Protein AF-H6QSI5-F1 (afdb_monomer_lite)

Sequence (113 aa):
MINEFVWVYVDLWNIDLIITFNHHGVSGHPNHRAIASALSQSVHTDPKFPTTMMLRSPGIIEKYSSLLGVPYTLYRHHRDRKSLLPQLARPPGHPSRDKKRLAELAHFKRSSI

Structure (mmCIF, N/CA/C/O backbone):
data_AF-H6QSI5-F1
#
_entry.id   AF-H6QSI5-F1
#
loop_
_atom_site.group_PDB
_atom_site.id
_atom_site.type_symbol
_atom_site.label_atom_id
_atom_site.label_alt_id
_atom_site.label_comp_id
_atom_site.label_asym_id
_atom_site.label_entity_id
_atom_site.label_seq_id
_atom_site.pdbx_PDB_ins_code
_atom_site.Cartn_x
_atom_site.Cartn_y
_atom_site.Cartn_z
_atom_site.occupancy
_atom_site.B_iso_or_equiv
_atom_site.auth_seq_id
_atom_site.auth_comp_id
_atom_site.auth_asym_id
_atom_site.auth_atom_id
_atom_site.pdbx_PDB_model_num
ATOM 1 N N . MET A 1 1 ? -17.585 -3.498 -6.432 1.00 71.94 1 MET A N 1
ATOM 2 C CA . MET A 1 1 ? -16.712 -4.674 -6.688 1.00 71.94 1 MET A CA 1
ATOM 3 C C . MET A 1 1 ? -15.453 -4.739 -5.816 1.00 71.94 1 MET A C 1
ATOM 5 O O . MET A 1 1 ? -15.478 -5.536 -4.902 1.00 71.94 1 MET A O 1
ATOM 9 N N . ILE A 1 2 ? -14.362 -3.972 -6.011 1.00 84.94 2 ILE A N 1
ATOM 10 C CA . ILE A 1 2 ? -13.147 -4.131 -5.157 1.00 84.94 2 ILE A CA 1
ATOM 11 C C . ILE A 1 2 ? -13.377 -3.619 -3.725 1.00 84.94 2 ILE A C 1
ATOM 13 O O . ILE A 1 2 ? -13.053 -4.310 -2.765 1.00 84.94 2 ILE A O 1
ATOM 17 N N . ASN A 1 3 ? -13.974 -2.433 -3.582 1.00 85.12 3 ASN A N 1
ATOM 18 C CA . ASN A 1 3 ? -14.160 -1.791 -2.276 1.00 85.12 3 ASN A CA 1
ATOM 19 C C . ASN A 1 3 ? -15.084 -2.589 -1.347 1.00 85.12 3 ASN A C 1
ATOM 21 O O . ASN A 1 3 ? -14.823 -2.652 -0.155 1.00 85.12 3 ASN A O 1
ATOM 25 N N . GLU A 1 4 ? -16.118 -3.237 -1.890 1.00 87.81 4 GLU A N 1
ATOM 26 C CA . GLU A 1 4 ? -17.024 -4.108 -1.124 1.00 87.81 4 GLU A CA 1
ATOM 27 C C . GLU A 1 4 ? -16.269 -5.266 -0.464 1.00 87.81 4 GLU A C 1
ATOM 29 O O . GLU A 1 4 ? -16.431 -5.500 0.729 1.00 87.81 4 GLU A O 1
ATOM 34 N N . PHE A 1 5 ? -15.386 -5.948 -1.203 1.00 90.44 5 PHE A N 1
ATOM 35 C CA . PHE A 1 5 ? -14.564 -7.009 -0.621 1.00 90.44 5 PHE A CA 1
ATOM 36 C C . PHE A 1 5 ? -13.601 -6.468 0.431 1.00 90.44 5 PHE A C 1
ATOM 38 O O . PHE A 1 5 ? -13.426 -7.093 1.472 1.00 90.44 5 PHE A O 1
ATOM 45 N N . VAL A 1 6 ? -12.990 -5.306 0.184 1.00 91.25 6 VAL A N 1
ATOM 46 C CA . VAL A 1 6 ? -12.091 -4.682 1.163 1.00 91.25 6 VAL A CA 1
ATOM 47 C C . VAL A 1 6 ? -12.839 -4.388 2.463 1.00 91.25 6 VAL A C 1
ATOM 49 O O . VAL A 1 6 ? -12.332 -4.744 3.520 1.00 91.25 6 VAL A O 1
ATOM 52 N N . TRP A 1 7 ? -14.051 -3.834 2.390 1.00 90.44 7 TRP A N 1
ATOM 53 C CA . TRP A 1 7 ? -14.888 -3.559 3.561 1.00 90.44 7 TRP A CA 1
ATOM 54 C C . TRP A 1 7 ? -15.206 -4.808 4.378 1.00 90.44 7 TRP A C 1
ATOM 56 O O . TRP A 1 7 ? -15.027 -4.792 5.591 1.00 90.44 7 TRP A O 1
ATOM 66 N N . VAL A 1 8 ? -15.558 -5.920 3.724 1.00 90.69 8 VAL A N 1
ATOM 67 C CA . VAL A 1 8 ? -15.800 -7.197 4.420 1.00 90.69 8 VAL A CA 1
ATOM 68 C C . VAL A 1 8 ? -14.599 -7.598 5.282 1.00 90.69 8 VAL A C 1
ATOM 70 O O . VAL A 1 8 ? -14.774 -8.000 6.429 1.00 90.69 8 VAL A O 1
ATOM 73 N N . TYR A 1 9 ? -13.375 -7.474 4.763 1.00 89.75 9 TYR A N 1
ATOM 74 C CA . TYR A 1 9 ? -12.170 -7.825 5.522 1.00 89.75 9 TYR A CA 1
ATOM 75 C C . TYR A 1 9 ? -11.761 -6.764 6.546 1.00 89.75 9 TYR A C 1
ATOM 77 O O . TYR A 1 9 ? -11.231 -7.119 7.599 1.00 89.75 9 TYR A O 1
ATOM 85 N N . VAL A 1 10 ? -12.012 -5.484 6.260 1.00 90.75 10 VAL A N 1
ATOM 86 C CA . VAL A 1 10 ? -11.807 -4.388 7.216 1.00 90.75 10 VAL A CA 1
ATOM 87 C C . VAL A 1 10 ? -12.656 -4.615 8.460 1.00 90.75 10 VAL A C 1
ATOM 89 O O . VAL A 1 10 ? -12.110 -4.591 9.563 1.00 90.75 10 VAL A O 1
ATOM 92 N N . ASP A 1 11 ? -13.937 -4.928 8.279 1.00 89.94 11 ASP A N 1
ATOM 93 C CA . ASP A 1 11 ? -14.874 -5.171 9.374 1.00 89.94 11 ASP A CA 1
ATOM 94 C C . ASP A 1 11 ? -14.552 -6.480 10.103 1.00 89.94 11 ASP A C 1
ATOM 96 O O . ASP A 1 11 ? -14.462 -6.510 11.331 1.00 89.94 11 ASP A O 1
ATOM 100 N N . LEU A 1 12 ? -14.297 -7.563 9.358 1.00 89.56 12 LEU A N 1
ATOM 101 C CA . LEU A 1 12 ? -14.003 -8.879 9.933 1.00 89.56 12 LEU A CA 1
ATOM 102 C C . LEU A 1 12 ? -12.754 -8.862 10.825 1.00 89.56 12 LEU A C 1
ATOM 104 O O . LEU A 1 12 ? -12.689 -9.581 11.825 1.00 89.56 12 LEU A O 1
ATOM 108 N N . TRP A 1 13 ? -11.733 -8.088 10.450 1.00 92.44 13 TRP A N 1
ATOM 109 C CA . TRP A 1 13 ? -10.444 -8.069 11.148 1.00 92.44 13 TRP A CA 1
ATOM 110 C C . TRP A 1 13 ? -10.201 -6.813 11.980 1.00 92.44 13 TRP A C 1
ATOM 112 O O . TRP A 1 13 ? -9.176 -6.756 12.664 1.00 92.44 13 TRP A O 1
ATOM 122 N N . ASN A 1 14 ? -11.145 -5.868 11.985 1.00 88.75 14 ASN A N 1
ATOM 123 C CA . ASN A 1 14 ? -11.032 -4.571 12.648 1.00 88.75 14 ASN A CA 1
ATOM 124 C C . ASN A 1 14 ? -9.744 -3.834 12.233 1.00 88.75 14 ASN A C 1
ATOM 126 O O . ASN A 1 14 ? -8.895 -3.511 13.066 1.00 88.75 14 ASN A O 1
ATOM 130 N N . ILE A 1 15 ? -9.572 -3.660 10.918 1.00 90.88 15 ILE A N 1
ATOM 131 C CA . ILE A 1 15 ? -8.382 -3.054 10.310 1.00 90.88 15 ILE A CA 1
ATOM 132 C C . ILE A 1 15 ? -8.436 -1.532 10.467 1.00 90.88 15 ILE A C 1
ATOM 134 O O . ILE A 1 15 ? -9.366 -0.885 9.999 1.00 90.88 15 ILE A O 1
ATOM 138 N N . ASP A 1 16 ? -7.397 -0.953 11.054 1.00 92.44 16 ASP A N 1
ATOM 139 C CA . ASP A 1 16 ? -7.207 0.490 11.244 1.00 92.44 16 ASP A CA 1
ATOM 140 C C . ASP A 1 16 ? -6.235 1.116 10.222 1.00 92.44 16 ASP A C 1
ATOM 142 O O . ASP A 1 16 ? -6.301 2.318 9.942 1.00 92.44 16 ASP A O 1
ATOM 146 N N . LEU A 1 17 ? -5.363 0.298 9.619 1.00 93.25 17 LEU A N 1
ATOM 147 C CA . LEU A 1 17 ? -4.354 0.710 8.642 1.00 93.25 17 LEU A CA 1
ATOM 148 C C . LEU A 1 17 ? -4.243 -0.279 7.474 1.00 93.25 17 LEU A C 1
ATOM 150 O O . LEU A 1 17 ? -3.985 -1.468 7.661 1.00 93.25 17 LEU A O 1
ATOM 154 N N . ILE A 1 18 ? -4.329 0.237 6.248 1.00 93.25 18 ILE A N 1
ATOM 155 C CA . ILE A 1 18 ? -4.101 -0.518 5.011 1.00 93.25 18 ILE A CA 1
ATOM 156 C C . ILE A 1 18 ? -2.788 -0.054 4.375 1.00 93.25 18 ILE A C 1
ATOM 158 O O . ILE A 1 18 ? -2.571 1.135 4.151 1.00 93.25 18 ILE A O 1
ATOM 162 N N . ILE A 1 19 ? -1.909 -0.996 4.029 1.00 93.00 19 ILE A N 1
ATOM 163 C CA . ILE A 1 19 ? -0.673 -0.720 3.283 1.00 93.00 19 ILE A CA 1
ATOM 164 C C . ILE A 1 19 ? -0.799 -1.345 1.895 1.00 93.00 19 ILE A C 1
ATOM 166 O O . ILE A 1 19 ? -1.030 -2.546 1.772 1.00 93.00 19 ILE A O 1
ATOM 170 N N . THR A 1 20 ? -0.646 -0.539 0.845 1.00 92.38 20 THR A N 1
ATOM 171 C CA . THR A 1 20 ? -0.850 -0.972 -0.546 1.00 92.38 20 THR A CA 1
ATOM 172 C C . THR A 1 20 ? 0.229 -0.451 -1.500 1.00 92.38 20 THR A C 1
ATOM 174 O O . THR A 1 20 ? 1.129 0.302 -1.122 1.00 92.38 20 THR A O 1
ATOM 177 N N . PHE A 1 21 ? 0.174 -0.877 -2.759 1.00 88.56 21 PHE A N 1
ATOM 178 C CA . PHE A 1 21 ? 1.066 -0.404 -3.816 1.00 88.56 21 PHE A CA 1
ATOM 179 C C . PHE A 1 21 ? 0.761 1.054 -4.182 1.00 88.56 21 PHE A C 1
ATOM 181 O O . PHE A 1 2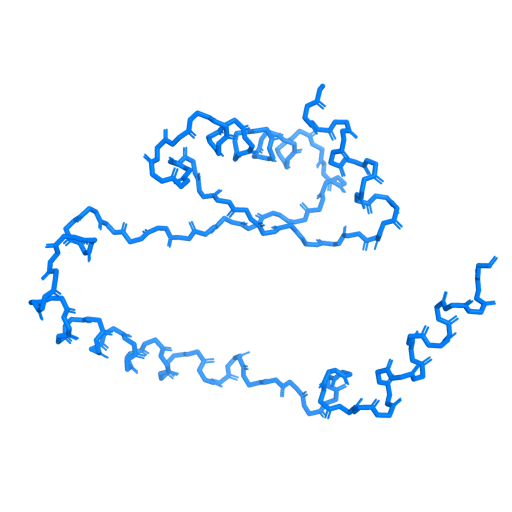1 ? -0.350 1.541 -3.989 1.00 88.56 21 PHE A O 1
ATOM 188 N N . ASN A 1 22 ? 1.737 1.764 -4.747 1.00 87.25 22 ASN A N 1
ATOM 189 C CA . ASN A 1 22 ? 1.456 3.081 -5.319 1.00 87.25 22 ASN A CA 1
ATOM 190 C C . ASN A 1 22 ? 0.620 2.983 -6.606 1.00 87.25 22 ASN A C 1
ATOM 192 O O . ASN A 1 22 ? 0.381 1.908 -7.149 1.00 87.25 22 ASN A O 1
ATOM 196 N N . HIS A 1 23 ? 0.238 4.143 -7.138 1.00 85.50 23 HIS A N 1
ATOM 197 C CA . HIS A 1 23 ? -0.544 4.303 -8.369 1.00 85.50 23 HIS A CA 1
ATOM 198 C C . HIS A 1 23 ? 0.059 3.641 -9.623 1.00 85.50 23 HIS A C 1
ATOM 200 O O . HIS A 1 23 ? -0.665 3.369 -10.579 1.00 85.50 23 HIS A O 1
ATOM 206 N N . HIS A 1 24 ? 1.366 3.359 -9.632 1.00 84.44 24 HIS A N 1
ATOM 207 C CA . HIS A 1 24 ? 2.016 2.619 -10.717 1.00 84.44 24 HIS A CA 1
ATOM 208 C C . HIS A 1 24 ? 1.864 1.096 -10.574 1.00 84.44 24 HIS A C 1
ATOM 210 O O . HIS A 1 24 ? 2.083 0.370 -11.539 1.00 84.44 24 HIS A O 1
ATOM 216 N N . GLY A 1 25 ? 1.472 0.600 -9.399 1.00 80.56 25 GLY A N 1
ATOM 217 C CA . GLY A 1 25 ? 1.414 -0.822 -9.098 1.00 80.56 25 GLY A CA 1
ATOM 218 C C . GLY A 1 25 ? 2.795 -1.486 -9.060 1.00 80.56 25 GLY A C 1
ATOM 219 O O . GLY A 1 25 ? 3.839 -0.857 -9.253 1.00 80.56 25 GLY A O 1
ATOM 220 N N . VAL A 1 26 ? 2.812 -2.797 -8.829 1.00 79.25 26 VAL A N 1
ATOM 221 C CA . VAL A 1 26 ? 4.025 -3.597 -9.039 1.00 79.25 26 VAL A CA 1
ATOM 222 C C . VAL A 1 26 ? 4.183 -3.791 -10.541 1.00 79.25 26 VAL A C 1
ATOM 224 O O . VAL A 1 26 ? 3.217 -4.157 -11.206 1.00 79.25 26 VAL A O 1
ATOM 227 N N . SER A 1 27 ? 5.368 -3.458 -11.065 1.00 77.44 27 SER A N 1
ATOM 228 C CA . SER A 1 27 ? 5.745 -3.587 -12.486 1.00 77.44 27 SER A CA 1
ATOM 229 C C . SER A 1 27 ? 4.804 -2.940 -13.520 1.00 77.44 27 SER A C 1
ATOM 231 O O . SER A 1 27 ? 4.956 -3.196 -14.709 1.00 77.44 27 SER A O 1
ATOM 233 N N . GLY A 1 28 ? 3.869 -2.072 -13.116 1.00 81.25 28 GLY A N 1
ATOM 234 C CA . GLY A 1 28 ? 2.874 -1.502 -14.034 1.00 81.25 28 GLY A CA 1
ATOM 235 C C . GLY A 1 28 ? 1.656 -2.395 -14.278 1.00 81.25 28 GLY A C 1
ATOM 236 O O . GLY A 1 28 ? 0.818 -2.062 -15.116 1.00 81.25 28 GLY A O 1
ATOM 237 N N . HIS A 1 29 ? 1.531 -3.519 -13.568 1.00 87.75 29 HIS A N 1
ATOM 238 C CA . HIS A 1 29 ? 0.503 -4.508 -13.859 1.00 87.75 29 HIS A CA 1
ATOM 239 C C . HIS A 1 29 ? -0.915 -3.961 -13.563 1.00 87.75 29 HIS A C 1
ATOM 241 O O . HIS A 1 29 ? -1.149 -3.440 -12.462 1.00 87.75 29 HIS A O 1
ATOM 247 N N . PRO A 1 30 ? -1.889 -4.104 -14.490 1.00 88.62 30 PRO A N 1
ATOM 248 C CA . PRO A 1 30 ? -3.223 -3.502 -14.374 1.00 88.62 30 PRO A CA 1
ATOM 249 C C . PRO A 1 30 ? -3.938 -3.796 -13.053 1.00 88.62 30 PRO A C 1
ATOM 251 O O . PRO A 1 30 ? -4.461 -2.880 -12.428 1.00 88.62 30 PRO A O 1
ATOM 254 N N . ASN A 1 31 ? -3.881 -5.042 -12.575 1.00 89.94 31 ASN A N 1
ATOM 255 C CA . ASN A 1 31 ? -4.508 -5.437 -11.306 1.00 89.94 31 ASN A CA 1
ATOM 256 C C . ASN A 1 31 ? -3.986 -4.628 -10.108 1.00 89.94 31 ASN A C 1
ATOM 258 O O . ASN A 1 31 ? -4.764 -4.198 -9.262 1.00 89.94 31 ASN A O 1
ATOM 262 N N . HIS A 1 32 ? -2.678 -4.363 -10.050 1.00 89.62 32 HIS A N 1
ATOM 263 C CA . HIS A 1 32 ? -2.090 -3.598 -8.950 1.00 89.62 32 HIS A CA 1
ATOM 264 C C . HIS A 1 32 ? -2.495 -2.124 -9.015 1.00 89.62 32 HIS A C 1
ATOM 266 O O . HIS A 1 32 ? -2.759 -1.508 -7.984 1.00 89.62 32 HIS A O 1
ATOM 272 N N . ARG A 1 33 ? -2.588 -1.569 -10.229 1.00 91.25 33 ARG A N 1
ATOM 273 C CA . ARG A 1 33 ? -3.075 -0.203 -10.452 1.00 91.25 33 ARG A CA 1
ATOM 274 C C . ARG A 1 33 ? -4.549 -0.065 -10.077 1.00 91.25 33 ARG A C 1
ATOM 276 O O . ARG A 1 33 ? -4.918 0.917 -9.440 1.00 91.25 33 ARG A O 1
ATOM 283 N N . ALA A 1 34 ? -5.370 -1.056 -10.424 1.00 91.25 34 ALA A N 1
ATOM 284 C CA . ALA A 1 34 ? -6.789 -1.085 -10.085 1.00 91.25 34 ALA A CA 1
ATOM 285 C C . ALA A 1 34 ? -7.005 -1.081 -8.565 1.00 91.25 34 ALA A C 1
ATOM 287 O O . ALA A 1 34 ? -7.793 -0.281 -8.071 1.00 91.25 34 ALA A O 1
ATOM 288 N N . ILE A 1 35 ? -6.246 -1.891 -7.817 1.00 91.62 35 ILE A N 1
ATOM 289 C CA . ILE A 1 35 ? -6.298 -1.907 -6.346 1.00 91.62 35 ILE A CA 1
ATOM 290 C C . ILE A 1 35 ? -5.881 -0.549 -5.765 1.00 91.62 35 ILE A C 1
ATOM 292 O O . ILE A 1 35 ? -6.597 0.003 -4.932 1.00 91.62 35 ILE A O 1
ATOM 296 N N . ALA A 1 36 ? -4.756 0.017 -6.217 1.00 91.31 36 ALA A N 1
ATOM 297 C CA . ALA A 1 36 ? -4.281 1.313 -5.730 1.00 91.31 36 ALA A CA 1
ATOM 298 C C . ALA A 1 36 ? -5.298 2.438 -5.998 1.00 91.31 36 ALA A C 1
ATOM 300 O O . ALA A 1 36 ? -5.541 3.273 -5.128 1.00 91.31 36 ALA A O 1
ATOM 301 N N . SER A 1 37 ? -5.927 2.430 -7.176 1.00 91.56 37 SER A N 1
ATOM 302 C CA . SER A 1 37 ? -6.970 3.388 -7.546 1.00 91.56 37 SER A CA 1
ATOM 303 C C . SER A 1 37 ? -8.234 3.219 -6.704 1.00 91.56 37 SER A C 1
ATOM 305 O O . SER A 1 37 ? -8.777 4.209 -6.224 1.00 91.56 37 SER A O 1
ATOM 307 N N . ALA A 1 38 ? -8.698 1.984 -6.508 1.00 92.75 38 ALA A N 1
ATOM 308 C CA . ALA A 1 38 ? -9.923 1.687 -5.768 1.00 92.75 38 ALA A CA 1
ATOM 309 C C . ALA A 1 38 ? -9.807 2.085 -4.286 1.00 92.75 38 ALA A C 1
ATOM 311 O O . ALA A 1 38 ? -10.687 2.752 -3.736 1.00 92.75 38 ALA A O 1
ATOM 312 N N . LEU A 1 39 ? -8.671 1.761 -3.659 1.00 92.81 39 LEU A N 1
ATOM 313 C CA . LEU A 1 39 ? -8.381 2.164 -2.282 1.00 92.81 39 LEU A CA 1
ATOM 314 C C . LEU A 1 39 ? -8.215 3.679 -2.161 1.00 92.81 39 LEU A C 1
ATOM 316 O O . LEU A 1 39 ? -8.767 4.283 -1.248 1.00 92.81 39 LEU A O 1
ATOM 320 N N . SER A 1 40 ? -7.514 4.314 -3.107 1.00 91.56 40 SER A N 1
ATOM 321 C CA . SER A 1 40 ? -7.379 5.772 -3.122 1.00 91.56 40 SER A CA 1
ATOM 322 C C . SER A 1 40 ? -8.739 6.458 -3.215 1.00 91.56 40 SER A C 1
ATOM 324 O O . SER A 1 40 ? -9.002 7.381 -2.451 1.00 91.56 40 SER A O 1
ATOM 326 N N . GLN A 1 41 ? -9.624 5.981 -4.088 1.00 92.56 41 GLN A N 1
ATOM 327 C CA . GLN A 1 41 ? -10.980 6.508 -4.199 1.00 92.56 41 GLN A CA 1
ATOM 328 C C . GLN A 1 41 ? -11.768 6.329 -2.893 1.00 92.56 41 GLN A C 1
ATOM 330 O O . GLN A 1 41 ? -12.432 7.267 -2.460 1.00 92.56 41 GLN A O 1
ATOM 335 N N . SER A 1 42 ? -11.664 5.163 -2.246 1.00 91.44 42 SER A N 1
ATOM 336 C CA . SER A 1 42 ? -12.374 4.865 -0.992 1.00 91.44 42 SER A CA 1
ATOM 337 C C . SER A 1 42 ? -12.002 5.834 0.125 1.00 91.44 42 SER A C 1
ATOM 339 O O . SER A 1 42 ? -12.890 6.401 0.749 1.00 91.44 42 SER A O 1
ATOM 341 N N . VAL A 1 43 ? -10.704 6.105 0.298 1.00 91.94 43 VAL A N 1
ATOM 342 C CA . VAL A 1 43 ? -10.193 7.055 1.304 1.00 91.94 43 VAL A CA 1
ATOM 343 C C . VAL A 1 43 ? -10.741 8.471 1.095 1.00 91.94 43 VAL A C 1
ATOM 345 O O . VAL A 1 43 ? -11.003 9.175 2.061 1.00 91.94 43 VAL A O 1
ATOM 348 N N . HIS A 1 44 ? -10.909 8.906 -0.158 1.00 89.75 44 HIS A N 1
ATOM 349 C CA . HIS A 1 44 ? -11.441 10.243 -0.455 1.00 89.75 44 HIS A CA 1
ATOM 350 C C . HIS A 1 44 ? -12.969 10.315 -0.368 1.00 89.75 44 HIS A C 1
ATOM 352 O O . HIS A 1 44 ? -13.514 11.405 -0.218 1.00 89.75 44 HIS A O 1
ATOM 358 N N . THR A 1 45 ? -13.657 9.181 -0.506 1.00 91.31 45 THR A N 1
ATOM 359 C CA . THR A 1 45 ? -15.124 9.136 -0.564 1.00 91.31 45 THR A CA 1
ATOM 360 C C . THR A 1 45 ? -15.736 8.899 0.813 1.00 91.31 45 THR A C 1
ATOM 362 O O . THR A 1 45 ? -16.782 9.468 1.112 1.00 91.31 45 THR A O 1
ATOM 365 N N . ASP A 1 46 ? -15.099 8.078 1.651 1.00 91.50 46 ASP A N 1
ATOM 366 C CA . ASP A 1 46 ? -15.624 7.699 2.959 1.00 91.50 46 ASP A CA 1
ATOM 367 C C . ASP A 1 46 ? -14.625 8.033 4.081 1.00 91.50 46 ASP A C 1
ATOM 369 O O . ASP A 1 46 ? -13.560 7.415 4.159 1.00 91.50 46 ASP A O 1
ATOM 373 N N . PRO A 1 47 ? -14.958 8.967 4.993 1.00 88.19 47 PRO A N 1
ATOM 374 C CA . PRO A 1 47 ? -14.094 9.315 6.119 1.00 88.19 47 PRO A CA 1
ATOM 375 C C . PRO A 1 47 ? -13.945 8.192 7.155 1.00 88.19 47 PRO A C 1
ATOM 377 O O . PRO A 1 47 ? -13.049 8.265 7.994 1.00 88.19 47 PRO A O 1
ATOM 380 N N . LYS A 1 48 ? -14.809 7.168 7.135 1.00 89.50 48 LYS A N 1
ATOM 381 C CA . LYS A 1 48 ? -14.687 5.978 7.992 1.00 89.50 48 LYS A CA 1
ATOM 382 C C . LYS A 1 48 ? -13.717 4.947 7.427 1.00 89.50 48 LYS A C 1
ATOM 384 O O . LYS A 1 48 ? -13.402 3.980 8.118 1.00 89.50 48 LYS A O 1
ATOM 389 N N . PHE A 1 49 ? -13.270 5.115 6.184 1.00 91.44 49 PHE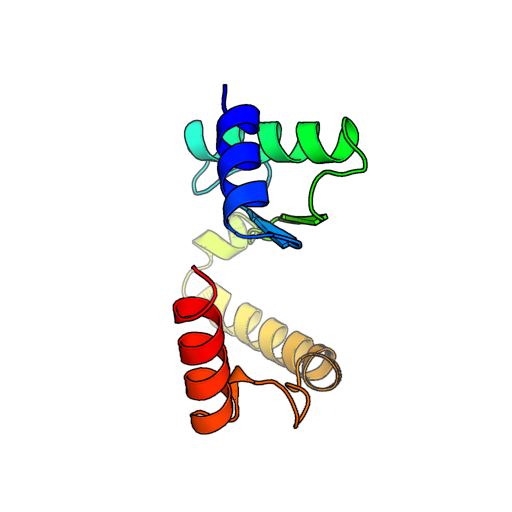 A N 1
ATOM 390 C CA . PHE A 1 49 ? -12.353 4.174 5.569 1.00 91.44 49 PHE A CA 1
ATOM 391 C C . PHE 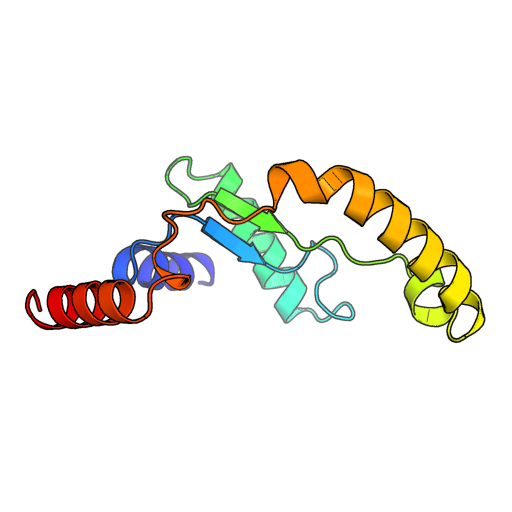A 1 49 ? -10.995 4.197 6.294 1.00 91.44 49 PHE A C 1
ATOM 393 O O . PHE A 1 49 ? -10.496 5.281 6.614 1.00 91.44 49 PHE A O 1
ATOM 400 N N . PRO A 1 50 ? -10.367 3.033 6.545 1.00 91.06 50 PRO A N 1
ATOM 401 C CA . PRO A 1 50 ? -9.094 2.973 7.252 1.00 91.06 50 PRO A CA 1
ATOM 402 C C . PRO A 1 50 ? -8.009 3.816 6.588 1.00 91.06 50 PRO A C 1
ATOM 404 O O . PRO A 1 50 ? -7.946 3.957 5.358 1.00 91.06 50 PRO A O 1
ATOM 407 N N . THR A 1 51 ? -7.091 4.328 7.410 1.00 92.12 51 THR A N 1
ATOM 408 C CA . THR A 1 51 ? -5.942 5.078 6.897 1.00 92.12 51 THR A CA 1
ATOM 409 C C . THR A 1 51 ? -5.193 4.193 5.910 1.00 92.12 51 THR A C 1
ATOM 411 O O . THR A 1 51 ? -4.856 3.054 6.219 1.00 92.12 51 THR A O 1
ATOM 414 N N . THR A 1 52 ? -4.942 4.699 4.705 1.00 92.31 52 THR A N 1
ATOM 415 C CA . THR A 1 52 ? -4.268 3.922 3.662 1.00 92.31 52 THR A CA 1
ATOM 416 C C . THR A 1 52 ? -2.936 4.557 3.307 1.00 92.31 52 THR A C 1
ATOM 418 O O . THR A 1 52 ? -2.868 5.718 2.908 1.00 92.31 52 THR A O 1
ATOM 421 N N . MET A 1 53 ? -1.868 3.773 3.411 1.00 92.81 53 MET A N 1
ATOM 422 C CA . MET A 1 53 ? -0.517 4.169 3.035 1.00 92.81 53 MET A CA 1
ATOM 423 C C . MET A 1 53 ? -0.081 3.435 1.771 1.00 92.81 53 MET A C 1
ATOM 425 O O . MET A 1 53 ? -0.325 2.241 1.601 1.00 92.81 53 MET A O 1
ATOM 429 N N . MET A 1 54 ? 0.608 4.151 0.886 1.00 91.06 54 MET A N 1
ATOM 430 C CA . MET A 1 54 ? 1.140 3.585 -0.350 1.00 91.06 54 MET A CA 1
ATOM 431 C C . MET A 1 54 ? 2.652 3.422 -0.280 1.00 91.06 54 MET A C 1
ATOM 433 O O . MET A 1 54 ? 3.376 4.319 0.157 1.00 91.06 54 MET A O 1
ATOM 437 N N . LEU A 1 55 ? 3.143 2.292 -0.781 1.00 88.75 55 LEU A N 1
ATOM 438 C CA . LEU A 1 55 ? 4.570 2.036 -0.900 1.00 88.75 55 LEU A CA 1
ATOM 439 C C . LEU A 1 55 ? 5.217 3.013 -1.882 1.00 88.75 55 LEU A C 1
ATOM 441 O O . LEU A 1 55 ? 4.852 3.092 -3.057 1.00 88.75 55 LEU A O 1
ATOM 445 N N . ARG A 1 56 ? 6.254 3.715 -1.426 1.00 83.94 56 ARG A N 1
ATOM 446 C CA . ARG A 1 56 ? 7.084 4.543 -2.299 1.00 83.94 56 ARG A CA 1
ATOM 447 C C . ARG A 1 56 ? 7.955 3.641 -3.175 1.00 83.94 56 ARG A C 1
ATOM 449 O O . ARG A 1 56 ? 8.901 3.032 -2.687 1.00 83.94 56 ARG A O 1
ATOM 456 N N . SER A 1 57 ? 7.656 3.577 -4.472 1.00 79.56 57 SER A N 1
ATOM 457 C CA . SER A 1 57 ? 8.525 2.871 -5.419 1.00 79.56 57 SER A CA 1
ATOM 458 C C . SER A 1 57 ? 9.823 3.648 -5.672 1.00 79.56 57 SER A C 1
ATOM 460 O O . SER A 1 57 ? 9.770 4.876 -5.796 1.00 79.56 57 SER A O 1
ATOM 462 N N . PRO A 1 58 ? 10.968 2.954 -5.804 1.00 73.81 58 PRO A N 1
ATOM 463 C CA . PRO A 1 58 ? 12.196 3.558 -6.308 1.00 73.81 58 PRO A CA 1
ATOM 464 C C . PRO A 1 58 ? 12.019 3.985 -7.771 1.00 73.81 58 PRO A C 1
ATOM 466 O O . PRO A 1 58 ? 11.205 3.410 -8.507 1.00 73.81 58 PRO A O 1
ATOM 469 N N . GLY A 1 59 ? 12.773 5.002 -8.190 1.00 73.75 59 GLY A N 1
ATOM 470 C CA . GLY A 1 59 ? 12.754 5.479 -9.575 1.00 73.75 59 GLY A CA 1
ATOM 471 C C . GLY A 1 59 ? 13.241 4.404 -10.551 1.00 73.75 59 GLY A C 1
ATOM 472 O O . GLY A 1 59 ? 13.958 3.486 -10.164 1.00 73.75 59 GLY A O 1
ATOM 473 N N . ILE A 1 60 ? 12.884 4.521 -11.832 1.00 74.38 60 ILE A N 1
ATOM 474 C CA . ILE A 1 60 ? 13.329 3.588 -12.887 1.00 74.38 60 ILE A CA 1
ATOM 475 C C . ILE A 1 60 ? 14.861 3.471 -12.893 1.00 74.38 60 ILE A C 1
ATOM 477 O O . ILE A 1 60 ? 15.392 2.368 -12.901 1.00 74.38 60 ILE A O 1
ATOM 481 N N . ILE A 1 61 ? 15.568 4.597 -12.782 1.00 76.06 61 ILE A N 1
ATOM 482 C CA . ILE A 1 61 ? 17.037 4.630 -12.732 1.00 76.06 61 ILE A CA 1
ATOM 483 C C . ILE A 1 61 ? 17.570 3.810 -11.551 1.00 76.06 61 ILE A C 1
ATOM 485 O O . ILE A 1 61 ? 18.497 3.036 -11.720 1.00 76.06 61 ILE A O 1
ATOM 489 N N . GLU A 1 62 ? 16.954 3.924 -10.373 1.00 72.88 62 GLU A N 1
ATOM 490 C CA . GLU A 1 62 ? 17.348 3.174 -9.171 1.00 72.88 62 GLU A CA 1
ATOM 491 C C . GLU A 1 62 ? 17.048 1.671 -9.302 1.00 72.88 62 GLU A C 1
ATOM 493 O O . GLU A 1 62 ? 17.755 0.849 -8.729 1.00 72.88 62 GLU A O 1
ATOM 498 N N . LYS A 1 63 ? 16.040 1.295 -10.098 1.00 73.62 63 LYS A N 1
ATOM 499 C CA . LYS A 1 63 ? 15.736 -0.113 -10.400 1.00 73.62 63 LYS A CA 1
ATOM 500 C C . LYS A 1 63 ? 16.752 -0.748 -11.352 1.00 73.62 63 LYS A C 1
ATOM 502 O O . LYS A 1 63 ? 17.002 -1.943 -11.241 1.00 73.62 63 LYS A O 1
ATOM 507 N N . TYR A 1 64 ? 17.325 0.032 -12.270 1.00 77.31 64 TYR A N 1
ATOM 508 C CA . TYR A 1 64 ? 18.231 -0.465 -13.314 1.00 77.31 64 TYR A CA 1
ATOM 509 C C . TYR A 1 64 ? 19.698 -0.074 -13.107 1.00 77.31 64 TYR A C 1
ATOM 511 O O . TYR A 1 64 ? 20.555 -0.492 -13.881 1.00 77.31 64 TYR A O 1
ATOM 519 N N . SER A 1 65 ? 20.021 0.672 -12.049 1.00 79.31 65 SER A N 1
ATOM 520 C CA . SER A 1 65 ? 21.397 1.073 -11.741 1.00 79.31 65 SER A CA 1
ATOM 521 C C . SER A 1 65 ? 22.273 -0.073 -11.224 1.00 79.31 65 SER A C 1
ATOM 523 O O . SER A 1 65 ? 23.478 0.125 -11.086 1.00 79.31 65 SER A O 1
ATOM 525 N N . SER A 1 66 ? 21.717 -1.274 -11.008 1.00 77.12 66 SER A N 1
ATOM 526 C CA . SER A 1 66 ? 22.450 -2.513 -10.694 1.00 77.12 66 SER A CA 1
ATOM 527 C C . SER A 1 66 ? 23.577 -2.264 -9.670 1.00 77.12 66 SER A C 1
ATOM 529 O O . SER A 1 66 ? 23.348 -1.635 -8.635 1.00 77.12 66 SER A O 1
ATOM 531 N N . LEU A 1 67 ? 24.807 -2.700 -9.952 1.00 76.81 67 LEU A N 1
ATOM 532 C CA . LEU A 1 67 ? 25.965 -2.549 -9.069 1.00 76.81 67 LEU A CA 1
ATOM 533 C C . LEU A 1 67 ? 26.334 -1.077 -8.788 1.00 76.81 67 LEU A C 1
ATOM 535 O O . LEU A 1 67 ? 26.775 -0.752 -7.687 1.00 76.81 67 LEU A O 1
ATOM 539 N N . LEU A 1 68 ? 26.094 -0.168 -9.741 1.00 79.00 68 LEU A N 1
ATOM 540 C CA . LEU A 1 68 ? 26.327 1.275 -9.571 1.00 79.00 68 LEU A CA 1
ATOM 541 C C . LEU A 1 68 ? 25.324 1.917 -8.598 1.00 79.00 68 LEU A C 1
ATOM 543 O O . LEU A 1 68 ? 25.580 2.992 -8.058 1.00 79.00 68 LEU A O 1
ATOM 547 N N . GLY A 1 69 ? 24.198 1.251 -8.332 1.00 80.50 69 GLY A N 1
ATOM 548 C CA . GLY A 1 69 ? 23.227 1.650 -7.318 1.00 80.50 69 GLY A CA 1
ATOM 549 C C . GLY A 1 69 ? 23.658 1.328 -5.884 1.00 80.50 69 GLY A C 1
ATOM 550 O O . GLY A 1 69 ? 23.106 1.900 -4.943 1.00 80.50 69 GLY A O 1
ATOM 551 N N . VAL A 1 70 ? 24.649 0.453 -5.676 1.00 84.00 70 VAL A N 1
ATOM 552 C CA . VAL A 1 70 ? 25.056 -0.003 -4.332 1.00 84.00 70 VAL A CA 1
ATOM 553 C C . VAL A 1 70 ? 25.610 1.136 -3.459 1.00 84.00 70 VAL A C 1
ATOM 555 O O . VAL A 1 70 ? 25.131 1.294 -2.335 1.00 84.00 70 VAL A O 1
ATOM 558 N N . PRO A 1 71 ? 26.530 2.004 -3.930 1.00 85.38 71 PRO A N 1
ATOM 559 C CA . PRO A 1 71 ? 27.016 3.125 -3.121 1.00 85.38 71 PRO A CA 1
ATOM 560 C C . PRO A 1 71 ? 25.902 4.121 -2.767 1.00 85.38 71 PRO A C 1
ATOM 562 O O . PRO A 1 71 ? 25.835 4.613 -1.641 1.00 85.38 71 PRO A O 1
ATOM 565 N N . TYR A 1 72 ? 24.996 4.388 -3.714 1.00 82.44 72 TYR A N 1
ATOM 566 C CA . TYR A 1 72 ? 23.876 5.313 -3.528 1.00 82.44 72 TYR A CA 1
ATOM 567 C C . TYR A 1 72 ? 22.841 4.782 -2.529 1.00 82.44 72 TYR A C 1
ATOM 569 O O . TYR A 1 72 ? 22.426 5.500 -1.618 1.00 82.44 72 TYR A O 1
ATOM 577 N N . THR A 1 73 ? 22.452 3.512 -2.660 1.00 80.88 73 THR A N 1
ATOM 578 C CA . THR A 1 73 ? 21.525 2.854 -1.728 1.00 80.88 73 THR A CA 1
ATOM 579 C C . THR A 1 73 ? 22.124 2.749 -0.330 1.00 80.88 73 THR A C 1
ATOM 581 O O . THR A 1 73 ? 21.415 2.995 0.644 1.00 80.88 73 THR A O 1
ATOM 584 N N . LEU A 1 74 ? 23.431 2.491 -0.212 1.00 84.50 74 LEU A N 1
ATOM 585 C CA . LEU A 1 74 ? 24.141 2.486 1.066 1.00 84.50 74 LEU A CA 1
ATOM 586 C C . LEU A 1 74 ? 24.164 3.883 1.704 1.00 84.50 74 LEU A C 1
ATOM 588 O O . LEU A 1 74 ? 23.799 4.025 2.872 1.00 84.50 74 LEU A O 1
ATOM 592 N N . TYR A 1 75 ? 24.514 4.924 0.942 1.00 85.25 75 TYR A N 1
ATOM 593 C CA . TYR A 1 75 ? 24.472 6.318 1.401 1.00 85.25 75 TYR A CA 1
ATOM 594 C C . TYR A 1 75 ? 23.075 6.710 1.904 1.00 85.25 75 TYR A C 1
ATOM 596 O O . TYR A 1 75 ? 22.926 7.213 3.022 1.00 85.25 75 TYR A O 1
ATOM 604 N N . ARG A 1 76 ? 22.039 6.422 1.107 1.00 80.38 76 ARG A N 1
ATOM 605 C CA . ARG A 1 76 ? 20.638 6.679 1.453 1.00 80.38 76 ARG A CA 1
ATOM 606 C C . ARG A 1 76 ? 20.221 5.916 2.705 1.00 80.38 76 ARG A C 1
ATOM 608 O O . ARG A 1 76 ? 19.688 6.519 3.628 1.00 80.38 76 ARG A O 1
ATOM 615 N N . HIS A 1 77 ? 20.519 4.624 2.783 1.00 79.25 77 HIS A N 1
ATOM 616 C CA . HIS A 1 77 ? 20.201 3.805 3.946 1.00 79.25 77 HIS A CA 1
ATOM 617 C C . HIS A 1 77 ? 20.903 4.315 5.214 1.00 79.25 77 HIS 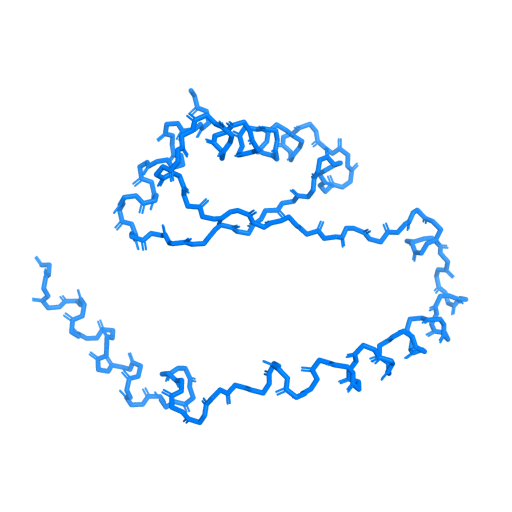A C 1
ATOM 619 O O . HIS A 1 77 ? 20.273 4.375 6.265 1.00 79.25 77 HIS A O 1
ATOM 625 N N . HIS A 1 78 ? 22.167 4.748 5.148 1.00 79.50 78 HIS A N 1
ATOM 626 C CA . HIS A 1 78 ? 22.844 5.353 6.302 1.00 79.50 78 HIS A CA 1
ATOM 627 C C . HIS A 1 78 ? 22.194 6.667 6.748 1.00 79.50 78 HIS A C 1
ATOM 629 O O . HIS A 1 78 ? 22.065 6.902 7.952 1.00 79.50 78 HIS A O 1
ATOM 635 N N . ARG A 1 79 ? 21.773 7.513 5.803 1.00 79.12 79 ARG A N 1
ATOM 636 C CA . ARG A 1 79 ? 21.049 8.759 6.087 1.00 79.12 79 ARG A CA 1
ATOM 637 C C . ARG A 1 79 ? 19.680 8.484 6.716 1.00 79.12 79 ARG A C 1
ATOM 639 O O . ARG A 1 79 ? 19.385 9.017 7.784 1.00 79.12 79 ARG A O 1
ATOM 646 N N . ASP A 1 80 ? 18.891 7.613 6.097 1.00 72.88 80 ASP A N 1
ATOM 647 C CA . ASP A 1 80 ? 17.539 7.266 6.538 1.00 72.88 80 ASP A CA 1
ATOM 648 C C . ASP A 1 80 ? 17.584 6.570 7.900 1.00 72.88 80 ASP A C 1
ATOM 650 O O . ASP A 1 80 ? 16.854 6.952 8.811 1.00 72.88 80 ASP A O 1
ATOM 654 N N . ARG A 1 81 ? 18.515 5.630 8.104 1.00 65.50 81 ARG A N 1
ATOM 655 C CA . ARG A 1 81 ? 18.726 4.955 9.390 1.00 65.50 81 ARG A CA 1
ATOM 656 C C . ARG A 1 81 ? 19.062 5.966 10.494 1.00 65.50 81 ARG A C 1
ATOM 658 O O . ARG A 1 81 ? 18.453 5.905 11.555 1.00 65.50 81 ARG A O 1
ATOM 665 N N . LYS A 1 82 ? 19.946 6.942 10.256 1.00 60.56 82 LYS A N 1
ATOM 666 C CA . LYS A 1 82 ? 20.218 8.014 11.237 1.00 60.56 82 LYS A CA 1
ATOM 667 C C . LYS A 1 82 ? 18.980 8.872 11.545 1.00 60.56 82 LYS A C 1
ATOM 669 O O . LYS A 1 82 ? 18.836 9.313 12.678 1.00 60.56 82 LYS A O 1
ATOM 674 N N . SER A 1 83 ? 18.087 9.076 10.575 1.00 60.19 83 SER A N 1
ATOM 675 C CA . SER A 1 83 ? 16.858 9.866 10.756 1.00 60.19 83 SER A CA 1
ATOM 676 C C . SER A 1 83 ? 15.689 9.097 11.392 1.00 60.19 83 SER A C 1
ATOM 678 O O . SER A 1 83 ? 14.880 9.689 12.101 1.00 60.19 83 SER A O 1
ATOM 680 N N . LEU A 1 84 ? 15.604 7.780 11.167 1.00 56.12 84 LEU A N 1
ATOM 681 C CA . LEU A 1 84 ? 14.468 6.938 11.553 1.00 56.12 84 LEU A CA 1
ATOM 682 C C . LEU A 1 84 ? 14.727 6.094 12.805 1.00 56.12 84 LEU A C 1
ATOM 684 O O . LEU A 1 84 ? 13.770 5.696 13.462 1.00 56.12 84 LEU A O 1
ATOM 688 N N . LEU A 1 85 ? 15.985 5.826 13.172 1.00 53.28 85 LEU A N 1
ATOM 689 C CA . LEU A 1 85 ? 16.319 5.084 14.396 1.00 53.28 85 LEU A CA 1
ATOM 690 C C . LEU A 1 85 ? 15.699 5.665 15.681 1.00 53.28 85 LEU A C 1
ATOM 692 O O . LEU A 1 85 ? 15.292 4.863 16.518 1.00 53.28 85 LEU A O 1
ATO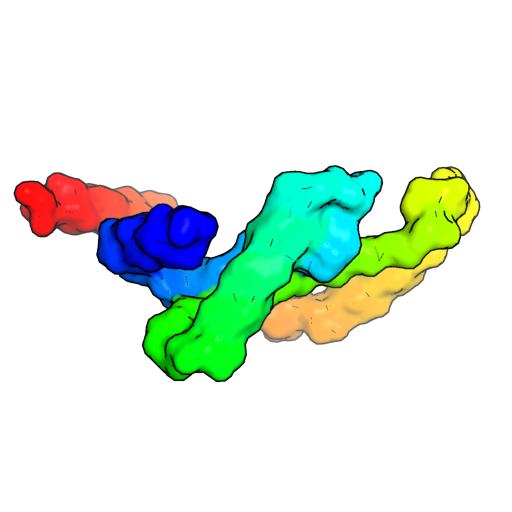M 696 N N . PRO A 1 86 ? 15.557 6.994 15.856 1.00 54.72 86 PRO A N 1
ATOM 697 C CA . PRO A 1 86 ? 14.884 7.531 17.037 1.00 54.72 86 PRO A CA 1
ATOM 698 C C . PRO A 1 86 ? 13.376 7.227 17.076 1.00 54.72 86 PRO A C 1
ATOM 700 O O . PRO A 1 86 ? 12.810 7.147 18.158 1.00 54.72 86 PRO A O 1
ATOM 703 N N . GLN A 1 87 ? 12.725 7.052 15.916 1.00 53.47 87 GLN A N 1
ATOM 704 C CA . GLN A 1 87 ? 11.258 6.957 15.797 1.00 53.47 87 GLN A CA 1
ATOM 705 C C . GLN A 1 87 ? 10.738 5.540 15.487 1.00 53.47 87 GLN A C 1
ATOM 707 O O . GLN A 1 87 ? 9.610 5.210 15.831 1.00 53.47 87 GLN A O 1
ATOM 712 N N . LEU A 1 88 ? 11.556 4.681 14.868 1.00 52.28 88 LEU A N 1
ATOM 713 C CA . LEU A 1 88 ? 11.256 3.262 14.616 1.00 52.28 88 LEU A CA 1
ATOM 714 C C . LEU A 1 88 ? 11.774 2.337 15.726 1.00 52.28 88 LEU A C 1
ATOM 716 O O . LEU A 1 88 ? 11.599 1.117 15.642 1.00 52.28 88 LEU A O 1
ATOM 720 N N . ALA A 1 89 ? 12.426 2.884 16.757 1.00 56.00 89 ALA A N 1
ATOM 721 C CA . ALA A 1 89 ? 12.744 2.128 17.958 1.00 56.00 89 ALA A CA 1
ATOM 722 C C . ALA A 1 89 ? 11.432 1.611 18.562 1.00 56.00 89 ALA A C 1
ATOM 724 O O . ALA A 1 89 ? 10.627 2.368 19.099 1.00 56.00 89 ALA A O 1
ATOM 725 N N . ARG A 1 90 ? 11.201 0.301 18.425 1.00 54.09 90 ARG A N 1
ATOM 726 C CA . ARG A 1 90 ? 10.001 -0.365 18.931 1.00 54.09 90 ARG A CA 1
ATOM 727 C C . ARG A 1 90 ? 9.844 -0.023 20.418 1.00 54.09 90 ARG A C 1
ATOM 729 O O . ARG A 1 90 ? 10.776 -0.313 21.178 1.00 54.09 90 ARG A O 1
ATOM 736 N N . PRO A 1 91 ? 8.699 0.538 20.851 1.00 58.59 91 PRO A N 1
ATOM 737 C CA . PRO A 1 91 ? 8.513 0.888 22.246 1.00 58.59 91 PRO A CA 1
ATOM 738 C C . PRO A 1 91 ? 8.698 -0.370 23.103 1.00 58.59 91 PRO A C 1
ATOM 740 O O . PRO A 1 91 ? 8.270 -1.461 22.703 1.00 58.59 91 PRO A O 1
ATOM 743 N N . PRO A 1 92 ? 9.357 -0.260 24.268 1.00 58.72 92 PRO A N 1
ATOM 744 C CA . PRO A 1 92 ? 9.709 -1.416 25.085 1.00 58.72 92 PRO A CA 1
ATOM 745 C C . PRO A 1 92 ? 8.500 -2.264 25.513 1.00 58.72 92 PRO A C 1
ATOM 747 O O . PRO A 1 92 ? 8.684 -3.440 25.808 1.00 58.72 92 PRO A O 1
ATOM 750 N N . GLY A 1 93 ? 7.280 -1.714 25.465 1.00 56.19 93 GLY A N 1
ATOM 751 C CA . GLY A 1 93 ? 6.023 -2.409 25.763 1.00 56.19 93 GLY A CA 1
ATOM 752 C C . GLY A 1 93 ? 5.265 -3.019 24.571 1.00 56.19 93 GLY A C 1
ATOM 753 O O . GLY A 1 93 ? 4.139 -3.471 24.759 1.00 56.19 93 GLY A O 1
ATOM 754 N N . HIS A 1 94 ? 5.813 -3.024 23.347 1.00 58.59 94 HIS A N 1
ATOM 755 C CA . HIS A 1 94 ? 5.102 -3.582 22.186 1.00 58.59 94 HIS A CA 1
ATOM 756 C C . HIS A 1 94 ? 4.892 -5.104 22.342 1.00 58.59 94 HIS A C 1
ATOM 758 O O . HIS A 1 94 ? 5.880 -5.818 22.536 1.00 58.59 94 HIS A O 1
ATOM 764 N N . PRO A 1 95 ? 3.663 -5.639 22.186 1.00 55.28 95 PRO A N 1
ATOM 765 C CA . PRO A 1 95 ? 3.350 -7.041 22.473 1.00 55.28 95 PRO A CA 1
ATOM 766 C C . PRO A 1 95 ? 4.223 -8.006 21.669 1.00 55.28 95 PRO A C 1
ATOM 768 O O . PRO A 1 95 ? 4.719 -8.965 22.236 1.00 55.28 95 PRO A O 1
ATOM 771 N N . SER A 1 96 ? 4.565 -7.697 20.409 1.00 57.69 96 SER A N 1
ATOM 772 C CA . SER A 1 96 ? 5.450 -8.558 19.599 1.00 57.69 96 SER A CA 1
ATOM 773 C C . SER A 1 96 ? 6.873 -8.772 20.140 1.00 57.69 96 SER A C 1
ATOM 775 O O . SER A 1 96 ? 7.603 -9.627 19.639 1.00 57.69 96 SER A O 1
ATOM 777 N N . ARG A 1 97 ? 7.289 -7.993 21.144 1.00 64.00 97 ARG A N 1
ATOM 778 C CA . ARG A 1 97 ? 8.567 -8.151 21.845 1.00 64.00 97 ARG A CA 1
ATOM 779 C C . ARG A 1 97 ? 8.486 -9.204 22.955 1.00 64.00 97 ARG A C 1
ATOM 781 O O . ARG A 1 97 ? 9.505 -9.816 23.262 1.00 64.00 97 ARG A O 1
ATOM 788 N N . ASP A 1 98 ? 7.301 -9.433 23.516 1.00 72.12 98 ASP A N 1
ATOM 789 C CA . ASP A 1 98 ? 7.059 -10.395 24.586 1.00 72.12 98 ASP A CA 1
ATOM 790 C C . ASP A 1 98 ? 6.206 -11.562 24.075 1.00 72.12 98 ASP A C 1
ATOM 792 O O . ASP A 1 98 ? 4.990 -11.474 23.892 1.00 72.12 98 ASP A O 1
ATOM 796 N N . LYS A 1 99 ? 6.878 -12.693 23.852 1.00 67.50 99 LYS A N 1
ATOM 797 C CA . LYS A 1 99 ? 6.260 -13.916 23.333 1.00 67.50 99 LYS A CA 1
ATOM 798 C C . LYS A 1 99 ? 5.148 -14.447 24.244 1.00 67.50 99 LYS A C 1
ATOM 800 O O . LYS A 1 99 ? 4.222 -15.069 23.731 1.00 67.50 99 LYS A O 1
ATOM 805 N N . LYS A 1 100 ? 5.214 -14.199 25.559 1.00 73.06 100 LYS A N 1
ATOM 806 C CA . LYS A 1 100 ? 4.178 -14.632 26.510 1.00 73.06 100 LYS A CA 1
ATOM 807 C C . LYS A 1 100 ? 2.924 -13.781 26.357 1.00 73.06 100 LYS A C 1
ATOM 809 O O . LYS A 1 100 ? 1.843 -14.325 26.164 1.00 73.06 100 LYS A O 1
ATOM 814 N N . ARG A 1 101 ? 3.084 -12.456 26.299 1.00 64.50 101 ARG A N 1
ATOM 815 C CA . ARG A 1 101 ? 1.966 -11.528 26.073 1.00 64.50 101 ARG A CA 1
ATOM 816 C C . ARG A 1 101 ? 1.293 -11.705 24.710 1.00 64.50 101 ARG A C 1
ATOM 818 O O . ARG A 1 101 ? 0.080 -11.559 24.601 1.00 64.50 101 ARG A O 1
ATOM 825 N N . LEU A 1 102 ? 2.057 -12.043 23.668 1.00 65.81 102 LEU A N 1
ATOM 826 C CA . LEU A 1 102 ? 1.496 -12.416 22.360 1.00 65.81 102 LEU A CA 1
ATOM 827 C C . LEU A 1 102 ? 0.628 -13.668 22.436 1.00 65.81 102 LEU A C 1
ATOM 829 O O . LEU A 1 102 ? -0.443 -13.696 21.835 1.00 65.81 102 LEU A O 1
ATOM 833 N N . ALA A 1 103 ? 1.099 -14.693 23.148 1.00 75.38 103 ALA A N 1
ATOM 834 C CA . ALA A 1 103 ? 0.352 -15.928 23.323 1.00 75.38 103 ALA A CA 1
ATOM 835 C C . ALA A 1 103 ? -0.943 -15.669 24.104 1.00 75.38 103 ALA A C 1
ATOM 837 O O . ALA A 1 103 ? -1.999 -16.123 23.681 1.00 75.38 103 ALA A O 1
ATOM 838 N N . GLU A 1 104 ? -0.893 -14.868 25.170 1.00 74.88 104 GLU A N 1
ATOM 839 C CA . GLU A 1 104 ? -2.073 -14.472 25.949 1.00 74.88 104 GLU A CA 1
ATOM 840 C C . GLU A 1 104 ? -3.113 -13.728 25.103 1.00 74.88 104 GLU A C 1
ATOM 842 O O . GLU A 1 104 ? -4.289 -14.077 25.142 1.00 74.88 104 GLU A O 1
ATOM 847 N N . LEU A 1 105 ? -2.700 -12.758 24.279 1.00 68.00 105 LEU A N 1
ATOM 848 C CA . LEU A 1 105 ? -3.611 -12.033 23.383 1.00 68.00 105 LEU A CA 1
ATOM 849 C C . LEU A 1 105 ? -4.210 -12.941 22.299 1.00 68.00 105 LEU A C 1
ATOM 851 O O . LEU A 1 105 ? -5.389 -12.816 21.966 1.00 68.00 105 LEU A O 1
ATOM 855 N N . ALA A 1 106 ? -3.415 -13.869 21.761 1.00 67.88 106 ALA A N 1
ATOM 856 C CA . ALA A 1 106 ? -3.879 -14.844 20.779 1.00 67.88 106 ALA A CA 1
ATOM 857 C C . ALA A 1 106 ? -4.869 -15.848 21.392 1.00 67.88 106 ALA A C 1
ATOM 859 O O . ALA A 1 106 ? -5.869 -16.182 20.759 1.00 67.88 106 ALA A O 1
ATOM 860 N N . HIS A 1 107 ? -4.625 -16.295 22.627 1.00 70.44 107 HIS A N 1
ATOM 861 C CA . HIS A 1 107 ? -5.529 -17.167 23.375 1.00 70.44 107 HIS A CA 1
ATOM 862 C C . HIS A 1 107 ? -6.814 -16.445 23.791 1.00 70.44 107 HIS A C 1
ATOM 864 O O . HIS A 1 107 ? -7.896 -16.993 23.602 1.00 70.44 107 HIS A O 1
ATOM 870 N N . PHE A 1 108 ? -6.716 -15.203 24.270 1.00 67.81 108 PHE A N 1
ATOM 871 C CA . PHE A 1 108 ? -7.868 -14.370 24.620 1.00 67.81 108 PHE A CA 1
ATOM 872 C C . PHE A 1 108 ? -8.787 -14.146 23.414 1.00 67.81 108 PHE A C 1
ATOM 874 O O . PHE A 1 108 ? -9.989 -14.378 23.497 1.00 67.81 108 PHE A O 1
ATOM 881 N N . LYS A 1 109 ? -8.223 -13.798 22.248 1.00 63.34 109 LYS A N 1
ATOM 882 C CA . LYS A 1 109 ? -9.006 -13.606 21.016 1.00 63.34 109 LYS A CA 1
ATOM 883 C C . LYS A 1 109 ? -9.668 -14.899 20.520 1.00 63.34 109 LYS A C 1
ATOM 885 O O . LYS A 1 109 ? -10.705 -14.834 19.875 1.00 63.34 109 LYS A O 1
ATOM 890 N N . ARG A 1 110 ? -9.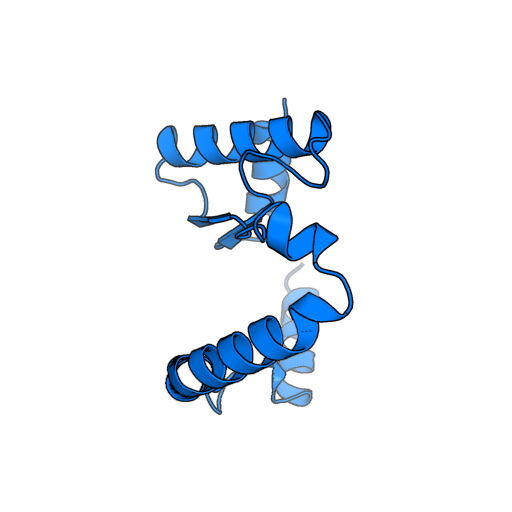093 -16.066 20.833 1.00 63.19 110 ARG A N 1
ATOM 891 C CA . ARG A 1 110 ? -9.634 -17.386 20.466 1.00 63.19 110 ARG A CA 1
ATOM 892 C C . ARG A 1 110 ? -10.722 -17.893 21.420 1.00 63.19 110 ARG A C 1
ATOM 894 O O . ARG A 1 110 ? -11.408 -18.838 21.066 1.00 63.19 110 ARG A O 1
ATOM 901 N N . SER A 1 111 ? -10.846 -17.295 22.606 1.00 59.66 111 SER A N 1
ATOM 902 C CA . SER A 1 111 ? -11.843 -17.642 23.629 1.00 59.66 111 SER A CA 1
ATOM 903 C C . SER A 1 111 ? -13.096 -16.758 23.591 1.00 59.66 111 SER A C 1
ATOM 905 O O . SER A 1 111 ? -14.082 -17.102 24.234 1.00 59.66 111 SER A O 1
ATOM 907 N N . SER A 1 112 ? -13.048 -15.620 22.893 1.00 52.97 112 SER A N 1
ATOM 908 C CA . SER A 1 112 ? -14.173 -14.679 22.742 1.00 52.97 112 SER A CA 1
ATOM 909 C C . SER A 1 112 ? -14.929 -14.839 21.412 1.00 52.97 112 SER A C 1
ATOM 911 O O . SER A 1 112 ? -15.645 -13.926 21.005 1.00 52.97 112 SER A O 1
ATOM 913 N N . ILE A 1 113 ? -14.747 -15.973 20.730 1.00 45.56 113 ILE A N 1
ATOM 914 C CA . ILE A 1 113 ? -15.513 -16.431 19.559 1.00 45.56 113 ILE A CA 1
ATOM 915 C C . ILE A 1 113 ? -16.147 -17.761 19.952 1.00 45.56 113 ILE A C 1
ATOM 917 O O . ILE A 1 113 ? -17.342 -17.951 19.648 1.00 45.56 113 ILE A O 1
#

Organism: Puccinia graminis f. sp. tritici (strain CRL 75-36-700-3 / race SCCL) (NCBI:txid418459)

Secondary structure (DSSP, 8-state):
-HHHHHHHHHHHHT-SEEEE--TTTTTT-HHHHHHHHHHHHHHHH-TTSPEEEE--PPPHHHHH-GGGHHHHHHHHHHHHHHHHHHHHS--TT-GGG-HHHHHHHHHHHHH--

Radius of gyration: 19.01 Å; chains: 1; bounding box: 44×28×41 Å

Foldseek 3Di:
DLVVVVVVVCVVVVDQEAEAAACCAVVNDPVRNVNNVVLVVCVVPDVPRHHYHHDDDDDPCCVPCPPVNVVVVVVVCVVVCVVCVVPPVDPPPDQVVPPVSVVVVVVVVVVVD

InterPro domains:
  IPR003737 N-acetylglucosaminyl phosphatidylinositol deacetylase-related [PTHR12993] (2-104)
  IPR024078 Putative deacetylase LmbE-like domain superfamily [G3DSA:3.40.50.10320] (4-110)
  IPR024078 Putative deacetylase LmbE-like domain superfamily [SSF102588] (10-107)

pLDDT: mean 78.83, std 12.98, range [45.56, 93.25]